Protein AF-A0A9E4C6Y8-F1 (afdb_monomer)

Solvent-accessible surface area (backbone atoms only — not comparable to full-atom values): 9177 Å² total; per-residue (Å²): 131,73,47,70,85,48,33,24,89,93,42,77,95,34,75,28,73,88,60,54,74,42,44,81,43,34,64,66,58,54,48,48,60,53,53,73,36,44,63,89,95,43,54,78,78,39,36,55,75,62,48,56,52,48,61,48,55,59,54,43,73,79,22,69,72,27,62,71,38,99,69,51,26,30,80,41,70,33,60,72,56,54,51,51,40,37,42,76,67,78,42,70,95,66,70,49,49,75,41,51,58,69,44,79,49,76,47,23,70,38,14,83,90,58,42,72,72,56,53,53,48,52,62,65,40,39,70,49,30,76,40,76,50,78,49,71,40,77,88,19,31,83,57,28,84,66,28,73,53,22,62,66,57,62,73,75,107

pLDDT: mean 92.92, std 6.23, range [51.78, 98.38]

Structure (mmCIF, N/CA/C/O backbone):
data_AF-A0A9E4C6Y8-F1
#
_entry.id   AF-A0A9E4C6Y8-F1
#
loop_
_atom_site.group_PDB
_atom_site.id
_atom_site.type_symbol
_atom_site.label_atom_id
_atom_site.label_alt_id
_atom_site.label_comp_id
_atom_site.label_asym_id
_atom_site.label_entity_id
_atom_site.label_seq_id
_atom_site.pdbx_PDB_ins_code
_atom_site.Cartn_x
_atom_site.Cartn_y
_atom_site.Cartn_z
_atom_site.occupancy
_atom_site.B_iso_or_equiv
_atom_site.auth_seq_id
_atom_site.auth_comp_id
_atom_site.auth_asym_id
_atom_site.auth_atom_id
_atom_site.pdbx_PDB_model_num
ATOM 1 N N . GLN A 1 1 ? -14.431 -0.553 -11.934 1.00 51.78 1 GLN A N 1
ATOM 2 C CA . GLN A 1 1 ? -13.407 -0.080 -12.894 1.00 51.78 1 GLN A CA 1
ATOM 3 C C . GLN A 1 1 ? -11.939 -0.360 -12.506 1.00 51.78 1 GLN A C 1
ATOM 5 O O . GLN A 1 1 ? -11.095 -0.182 -13.362 1.00 51.78 1 GLN A O 1
ATOM 10 N N . ALA A 1 2 ? -11.599 -0.931 -11.336 1.00 59.84 2 ALA A N 1
ATOM 11 C CA . ALA A 1 2 ? -10.282 -1.581 -11.123 1.00 59.84 2 ALA A CA 1
ATOM 12 C C . ALA A 1 2 ? -10.343 -3.118 -11.257 1.00 59.84 2 ALA A C 1
ATOM 14 O O . ALA A 1 2 ? -9.397 -3.748 -11.714 1.00 59.84 2 ALA A O 1
ATOM 15 N N . ALA A 1 3 ? -11.491 -3.710 -10.907 1.00 64.62 3 ALA A N 1
ATOM 16 C CA . ALA A 1 3 ? -11.717 -5.152 -10.921 1.00 64.62 3 ALA A CA 1
ATOM 17 C C . ALA A 1 3 ? -11.630 -5.783 -12.324 1.00 64.62 3 ALA A C 1
ATOM 19 O O . ALA A 1 3 ? -11.001 -6.820 -12.471 1.00 64.62 3 ALA A O 1
ATOM 20 N N . ALA A 1 4 ? -12.173 -5.114 -13.350 1.00 71.81 4 ALA A N 1
ATOM 21 C CA . ALA A 1 4 ? -12.227 -5.608 -14.732 1.00 71.81 4 ALA A CA 1
ATOM 22 C C . ALA A 1 4 ? -10.847 -5.951 -15.332 1.00 71.81 4 ALA A C 1
ATOM 24 O O . ALA A 1 4 ? -10.732 -6.871 -16.131 1.00 71.81 4 ALA A O 1
ATOM 25 N N . LEU A 1 5 ? -9.777 -5.261 -14.909 1.00 80.25 5 LEU A N 1
ATOM 26 C CA . LEU A 1 5 ? -8.401 -5.535 -15.361 1.00 80.25 5 LEU A CA 1
ATOM 27 C C . LEU A 1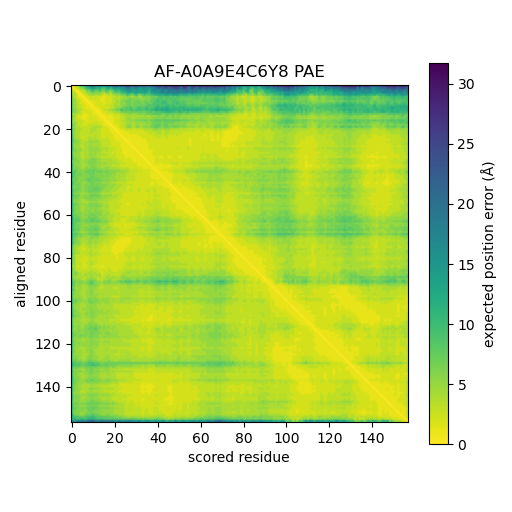 5 ? -7.855 -6.887 -14.869 1.00 80.25 5 LEU A C 1
ATOM 29 O O . LEU A 1 5 ? -6.828 -7.367 -15.366 1.00 80.25 5 LEU A O 1
ATOM 33 N N . TRP A 1 6 ? -8.516 -7.477 -13.875 1.00 86.81 6 TRP A N 1
ATOM 34 C CA . TRP A 1 6 ? -8.149 -8.733 -13.229 1.00 86.81 6 TRP A CA 1
ATOM 35 C C . TRP A 1 6 ? -9.105 -9.877 -13.569 1.00 86.81 6 TRP A C 1
ATOM 37 O O . TRP A 1 6 ? -8.958 -10.966 -13.017 1.00 86.81 6 TRP A O 1
ATOM 47 N N . GLU A 1 7 ? -10.060 -9.645 -14.471 1.00 91.25 7 GLU A N 1
ATOM 48 C CA . GLU A 1 7 ? -11.047 -10.647 -14.866 1.00 91.25 7 GLU A CA 1
ATOM 49 C C . GLU A 1 7 ? -10.587 -11.498 -16.038 1.00 91.25 7 GLU A C 1
ATOM 51 O O . GLU A 1 7 ? -9.837 -11.040 -16.903 1.00 91.25 7 GLU A O 1
ATOM 56 N N . ASP A 1 8 ? -11.058 -12.744 -16.064 1.00 89.56 8 ASP A N 1
ATOM 57 C CA . ASP A 1 8 ? -10.935 -13.611 -17.228 1.00 89.56 8 ASP A CA 1
ATOM 58 C C . ASP A 1 8 ? -11.771 -12.995 -18.372 1.00 89.56 8 ASP A C 1
ATOM 60 O O . ASP A 1 8 ? -12.995 -12.919 -18.253 1.00 89.56 8 ASP A O 1
ATOM 64 N N . PRO A 1 9 ? -11.163 -12.569 -19.495 1.00 88.44 9 PRO A N 1
ATOM 65 C CA . PRO A 1 9 ? -11.879 -12.016 -20.642 1.00 88.44 9 PRO A CA 1
ATOM 66 C C . PRO A 1 9 ? -12.899 -12.992 -21.232 1.00 88.44 9 PRO A C 1
ATOM 68 O O . PRO A 1 9 ? -13.878 -12.556 -21.827 1.00 88.44 9 PRO A O 1
ATOM 71 N N . ALA A 1 10 ? -12.685 -14.303 -21.068 1.00 91.75 10 ALA A N 1
ATOM 72 C CA . ALA A 1 10 ? -13.638 -15.325 -21.491 1.00 91.75 10 ALA A CA 1
ATOM 73 C C . ALA A 1 10 ? -14.741 -15.573 -20.447 1.00 91.75 10 ALA A C 1
ATOM 75 O O . ALA A 1 10 ? -15.762 -16.180 -20.766 1.00 91.75 10 ALA A O 1
ATOM 76 N N . ARG A 1 11 ? -14.545 -15.139 -19.193 1.00 88.56 11 ARG A N 1
ATOM 77 C CA . ARG A 1 11 ? -15.479 -15.329 -18.071 1.00 88.56 11 ARG A CA 1
ATOM 78 C C . ARG A 1 11 ? -15.546 -14.066 -17.192 1.00 88.56 11 ARG A C 1
ATOM 80 O O . ARG A 1 11 ? -15.006 -14.077 -16.081 1.00 88.56 11 ARG A O 1
ATOM 87 N N . PRO A 1 12 ? -16.223 -12.994 -17.650 1.00 86.62 12 PRO A N 1
ATOM 88 C CA . PRO A 1 12 ? -16.404 -11.775 -16.863 1.00 86.62 12 PRO A CA 1
ATOM 89 C C . PRO A 1 12 ? -16.964 -12.065 -15.462 1.00 86.62 12 PRO A C 1
ATOM 91 O O . PRO A 1 12 ? -17.770 -12.979 -15.272 1.00 86.62 12 PRO A O 1
ATOM 94 N N . GLY A 1 13 ? -16.517 -11.315 -14.456 1.00 86.69 13 GLY A N 1
ATOM 95 C CA . GLY A 1 13 ? -16.866 -11.556 -13.049 1.00 86.69 13 GLY A CA 1
ATOM 96 C C . GLY A 1 13 ? -16.107 -12.707 -12.367 1.00 86.69 13 GLY A C 1
ATOM 97 O O . GLY A 1 13 ? -16.393 -13.022 -11.204 1.00 86.69 13 GLY A O 1
ATOM 98 N N . ARG A 1 14 ? -15.139 -13.340 -13.045 1.00 89.56 14 ARG A N 1
ATOM 99 C CA . ARG A 1 14 ? -14.204 -14.314 -12.454 1.00 89.56 14 ARG A CA 1
ATOM 100 C C . ARG A 1 14 ? -12.775 -13.791 -12.516 1.00 89.56 14 ARG A C 1
ATOM 102 O O . ARG A 1 14 ? -12.367 -13.240 -13.530 1.00 89.56 14 ARG A O 1
ATOM 109 N N . TRP A 1 15 ? -12.006 -14.022 -11.449 1.00 90.50 15 TRP A N 1
ATOM 110 C CA . TRP A 1 15 ? -10.571 -13.728 -11.428 1.00 90.50 15 TRP A CA 1
ATOM 111 C C . TRP A 1 15 ? -9.864 -14.503 -12.540 1.00 90.50 15 TRP A C 1
ATOM 113 O O . TRP A 1 15 ? -10.099 -15.703 -12.694 1.00 90.50 15 TRP A O 1
ATOM 123 N N . ASP A 1 16 ? -8.990 -13.832 -13.285 1.00 93.12 16 ASP A N 1
ATOM 124 C CA . ASP A 1 16 ? -8.214 -14.454 -14.351 1.00 93.12 16 ASP A CA 1
ATOM 125 C C . ASP A 1 16 ? -7.116 -15.363 -13.768 1.00 93.12 16 ASP A C 1
ATOM 127 O O . ASP A 1 16 ? -6.123 -14.860 -13.224 1.00 93.12 16 ASP A O 1
ATOM 131 N N . PRO A 1 17 ? -7.216 -16.701 -13.911 1.00 90.06 17 PRO A N 1
ATOM 132 C CA . PRO A 1 17 ? -6.210 -17.614 -13.374 1.00 90.06 17 PRO A CA 1
ATOM 133 C C . PRO A 1 17 ? -4.828 -17.404 -14.010 1.00 90.06 17 PRO A C 1
ATOM 135 O O . PRO A 1 17 ? -3.812 -17.709 -13.384 1.00 90.06 17 PRO A O 1
ATOM 138 N N . ARG A 1 18 ? -4.756 -16.819 -15.214 1.00 92.19 18 ARG A N 1
ATOM 139 C CA . ARG A 1 18 ? -3.493 -16.536 -15.916 1.00 92.19 18 ARG A CA 1
ATOM 140 C C . ARG A 1 18 ? -2.692 -15.415 -15.255 1.00 92.19 18 ARG A C 1
ATOM 142 O O . ARG A 1 18 ? -1.506 -15.279 -15.540 1.00 92.19 18 ARG A O 1
ATOM 149 N N . LYS A 1 19 ? -3.294 -14.635 -14.346 1.00 90.81 19 LYS A N 1
ATOM 150 C CA . LYS A 1 19 ? -2.560 -13.655 -13.526 1.00 90.81 19 LYS A CA 1
ATOM 151 C C . LYS A 1 19 ? -1.567 -14.336 -12.586 1.00 90.81 19 LYS A C 1
ATOM 153 O O . LYS A 1 19 ? -0.585 -13.704 -12.210 1.00 90.81 19 LYS A O 1
ATOM 158 N N . GLY A 1 20 ? -1.803 -15.603 -12.236 1.00 92.88 20 GLY A N 1
ATOM 159 C CA . GLY A 1 20 ? -0.920 -16.399 -11.388 1.00 92.88 20 GLY A CA 1
ATOM 160 C C . GLY A 1 20 ? -0.781 -15.867 -9.957 1.00 92.88 20 GLY A C 1
ATOM 161 O O . GLY A 1 20 ? -1.399 -14.875 -9.560 1.00 92.88 20 GLY A O 1
ATOM 162 N N . ALA A 1 21 ? 0.064 -16.537 -9.170 1.00 94.69 21 ALA A N 1
ATOM 163 C CA . ALA A 1 21 ? 0.294 -16.208 -7.760 1.00 94.69 21 ALA A CA 1
ATOM 164 C C . ALA A 1 21 ? 1.080 -14.898 -7.552 1.00 94.69 21 ALA A C 1
ATOM 166 O O . ALA A 1 21 ? 1.012 -14.288 -6.484 1.00 94.69 21 ALA A O 1
ATOM 167 N N . TRP A 1 22 ? 1.820 -14.448 -8.565 1.00 95.56 22 TRP A N 1
ATOM 168 C CA . TRP A 1 22 ? 2.696 -13.282 -8.503 1.00 95.56 22 TRP A CA 1
ATOM 169 C C . TRP A 1 22 ? 2.820 -12.614 -9.877 1.00 95.56 22 TRP A C 1
ATOM 171 O O . TRP A 1 22 ? 2.485 -13.203 -10.903 1.00 95.56 22 TRP A O 1
ATOM 181 N N . ARG A 1 23 ? 3.315 -11.375 -9.898 1.00 94.69 23 ARG A N 1
ATOM 182 C CA . ARG A 1 23 ? 3.639 -10.615 -11.115 1.00 94.69 23 ARG A CA 1
ATOM 183 C C . ARG A 1 23 ? 5.040 -10.020 -11.029 1.00 94.69 23 ARG A C 1
ATOM 185 O O . ARG A 1 23 ? 5.544 -9.778 -9.935 1.00 94.69 23 ARG A O 1
ATOM 192 N N . TRP A 1 24 ? 5.645 -9.750 -12.179 1.00 95.56 24 TRP A N 1
ATOM 193 C CA . TRP A 1 24 ? 6.890 -8.988 -12.247 1.00 95.56 24 TRP A CA 1
ATOM 194 C C . TRP A 1 24 ? 6.614 -7.498 -12.039 1.00 95.56 24 TRP A C 1
ATOM 196 O O . TRP A 1 24 ? 5.757 -6.930 -12.716 1.00 95.56 24 TRP A O 1
ATOM 206 N N . VAL A 1 25 ? 7.359 -6.867 -11.137 1.00 95.56 25 VAL A N 1
ATOM 207 C CA . VAL A 1 25 ? 7.331 -5.420 -10.894 1.00 95.56 25 VAL A CA 1
ATOM 208 C C . VAL A 1 25 ? 8.721 -4.847 -11.128 1.00 95.56 25 VAL A C 1
ATOM 210 O O . VAL A 1 25 ? 9.689 -5.306 -10.532 1.00 95.56 25 VAL A O 1
ATOM 213 N N . THR A 1 26 ? 8.822 -3.862 -12.015 1.00 96.00 26 THR A N 1
ATOM 214 C CA . THR A 1 26 ? 10.074 -3.158 -12.322 1.00 96.00 26 THR A CA 1
ATOM 215 C C . THR A 1 26 ? 10.252 -1.940 -11.418 1.00 96.00 26 THR A C 1
ATOM 217 O O . THR A 1 26 ? 9.283 -1.441 -10.840 1.00 96.00 26 THR A O 1
ATOM 220 N N . GLU A 1 27 ? 11.472 -1.398 -11.355 1.00 94.69 27 GLU A N 1
ATOM 221 C CA . GLU A 1 27 ? 11.722 -0.117 -10.679 1.00 94.69 27 GLU A CA 1
ATOM 222 C C . GLU A 1 27 ? 10.836 0.997 -11.249 1.00 94.69 27 GLU A C 1
ATOM 224 O O . GLU A 1 27 ? 10.247 1.767 -10.496 1.00 94.69 27 GLU A O 1
ATOM 229 N N . ALA A 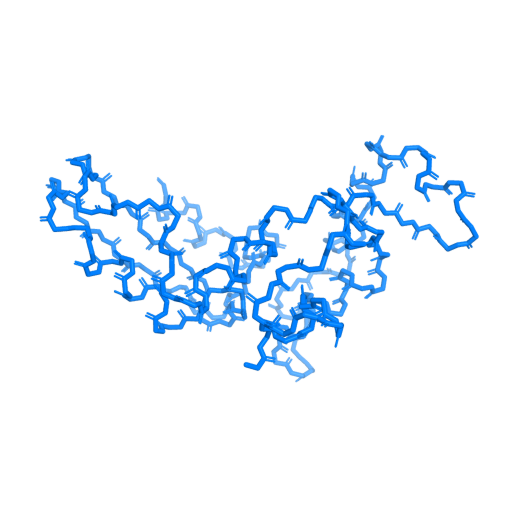1 28 ? 10.698 1.055 -12.579 1.00 95.19 28 ALA A N 1
ATOM 230 C CA . ALA A 1 28 ? 9.881 2.058 -13.256 1.00 95.19 28 ALA A CA 1
ATOM 231 C C . ALA A 1 28 ? 8.409 1.988 -12.818 1.00 95.19 28 ALA A C 1
ATOM 233 O O . ALA A 1 28 ? 7.832 3.014 -12.473 1.00 95.19 28 ALA A O 1
ATOM 234 N N . TYR A 1 29 ? 7.833 0.782 -12.744 1.00 94.38 29 TYR A N 1
ATOM 235 C CA . TYR A 1 29 ? 6.469 0.593 -12.243 1.00 94.38 29 TYR A CA 1
ATOM 236 C C . TYR A 1 29 ? 6.342 1.032 -10.779 1.00 94.38 29 TYR A C 1
ATOM 238 O O . TYR A 1 29 ? 5.376 1.689 -10.393 1.00 94.38 29 TYR A O 1
ATOM 246 N N . GLN A 1 30 ? 7.316 0.673 -9.941 1.00 93.38 30 GLN A N 1
ATOM 247 C CA . GLN A 1 30 ? 7.303 1.038 -8.527 1.00 93.38 30 GLN A CA 1
ATOM 248 C C . GLN A 1 30 ? 7.408 2.557 -8.330 1.00 93.38 30 GLN A C 1
ATOM 250 O O . GLN A 1 30 ? 6.704 3.121 -7.491 1.00 93.38 30 GLN A O 1
ATOM 255 N N . ARG A 1 31 ? 8.253 3.214 -9.129 1.00 94.31 31 ARG A N 1
ATOM 256 C CA . ARG A 1 31 ? 8.395 4.670 -9.173 1.00 94.31 31 ARG A CA 1
ATOM 257 C C . ARG A 1 31 ? 7.108 5.343 -9.591 1.00 94.31 31 ARG A C 1
ATOM 259 O O . ARG A 1 31 ? 6.650 6.229 -8.885 1.00 94.31 31 ARG A O 1
ATOM 266 N N . GLU A 1 32 ? 6.503 4.885 -10.679 1.00 94.19 32 GLU A N 1
ATOM 267 C CA . GLU A 1 32 ? 5.226 5.406 -11.160 1.00 94.19 32 GLU A CA 1
ATOM 268 C C . GLU A 1 32 ? 4.123 5.249 -10.108 1.00 94.19 32 GLU A C 1
ATOM 270 O O . GLU A 1 32 ? 3.351 6.178 -9.880 1.00 94.19 32 GLU A O 1
ATOM 275 N N . ARG A 1 33 ? 4.069 4.109 -9.408 1.00 92.69 33 ARG A N 1
ATOM 276 C CA . ARG A 1 33 ? 3.097 3.887 -8.329 1.00 92.69 33 ARG A CA 1
ATOM 277 C C . ARG A 1 33 ? 3.259 4.894 -7.186 1.00 92.69 33 ARG A C 1
ATOM 279 O O . ARG A 1 33 ? 2.254 5.371 -6.657 1.00 92.69 33 ARG A O 1
ATOM 286 N N . TRP A 1 34 ? 4.495 5.177 -6.782 1.00 95.25 34 TRP A N 1
ATOM 287 C CA . TRP A 1 34 ? 4.778 6.135 -5.714 1.00 95.25 34 TRP A CA 1
ATOM 288 C C . TRP A 1 34 ? 4.502 7.567 -6.178 1.00 95.25 34 TRP A C 1
ATOM 290 O O . TRP A 1 34 ? 3.686 8.259 -5.575 1.00 95.25 34 TRP A O 1
ATOM 300 N N . ASP A 1 35 ? 5.085 7.971 -7.305 1.00 94.69 35 ASP A N 1
ATOM 301 C CA . ASP A 1 35 ? 4.941 9.313 -7.879 1.00 94.69 35 ASP A CA 1
ATOM 302 C C . ASP A 1 35 ? 3.493 9.633 -8.233 1.00 94.69 35 ASP A C 1
ATOM 304 O O . ASP A 1 35 ? 3.024 10.739 -7.998 1.00 94.69 35 ASP A O 1
ATOM 308 N N . GLY A 1 36 ? 2.741 8.646 -8.716 1.00 94.88 36 GLY A N 1
ATOM 309 C CA . GLY A 1 36 ? 1.327 8.798 -9.031 1.00 94.88 36 GLY A CA 1
ATOM 310 C C . GLY A 1 36 ? 0.440 9.078 -7.817 1.00 94.88 36 GLY A C 1
ATOM 311 O O . GLY A 1 36 ? -0.738 9.374 -8.015 1.00 94.88 36 GLY A O 1
ATOM 312 N N . SER A 1 37 ? 0.956 8.956 -6.593 1.00 94.62 37 SER A N 1
ATOM 313 C CA . SER A 1 37 ? 0.258 9.345 -5.362 1.00 94.62 37 SER A CA 1
ATOM 314 C C . SER A 1 37 ? 0.684 10.729 -4.859 1.00 94.62 37 SER A C 1
ATOM 316 O O . SER A 1 37 ? 0.051 11.253 -3.957 1.00 94.62 37 SER A O 1
ATOM 318 N N . ILE A 1 38 ? 1.715 11.349 -5.438 1.00 96.31 38 ILE A N 1
ATOM 319 C CA . ILE A 1 38 ? 2.221 12.658 -5.011 1.00 96.31 38 ILE A CA 1
ATOM 320 C C . ILE A 1 38 ? 1.719 13.739 -5.985 1.00 96.31 38 ILE A C 1
ATOM 322 O O . ILE A 1 38 ? 1.717 13.516 -7.199 1.00 96.31 38 ILE A O 1
ATOM 326 N N . PRO A 1 39 ? 1.325 14.939 -5.514 1.00 96.12 39 PRO A N 1
ATOM 327 C CA . PRO A 1 39 ? 0.990 16.041 -6.408 1.00 96.12 39 PRO A CA 1
ATOM 328 C C . PRO A 1 39 ? 2.116 16.359 -7.406 1.00 96.12 39 PRO A C 1
ATOM 330 O O . PRO A 1 39 ? 3.300 16.428 -7.052 1.00 96.12 39 PRO A O 1
ATOM 333 N N . LYS A 1 40 ? 1.742 16.595 -8.671 1.00 95.19 40 LYS A N 1
ATOM 334 C CA . LYS A 1 40 ? 2.693 16.858 -9.761 1.00 95.19 40 LYS A CA 1
ATOM 335 C C . LYS A 1 40 ? 3.628 18.015 -9.399 1.00 95.19 40 LYS A C 1
ATOM 337 O O . LYS A 1 40 ? 3.184 19.077 -8.974 1.00 95.19 40 LYS A O 1
ATOM 342 N N . GLY A 1 41 ? 4.930 17.807 -9.592 1.00 94.94 41 GLY A N 1
ATOM 343 C CA . GLY A 1 41 ? 5.959 18.805 -9.280 1.00 94.94 41 GLY A CA 1
ATOM 344 C C . GLY A 1 41 ? 6.331 18.897 -7.797 1.00 94.94 41 GLY A C 1
ATOM 345 O O . GLY A 1 41 ? 7.188 19.702 -7.449 1.00 94.94 41 GLY A O 1
ATOM 346 N N . GLN A 1 42 ? 5.743 18.069 -6.924 1.00 96.00 42 GLN A N 1
ATOM 347 C CA . GLN A 1 42 ? 6.016 18.097 -5.482 1.00 96.00 42 GLN A CA 1
ATOM 348 C C . GLN A 1 42 ? 6.818 16.895 -4.969 1.00 96.00 42 GLN A C 1
ATOM 350 O O . GLN A 1 42 ? 7.099 16.843 -3.779 1.00 96.00 42 GLN A O 1
ATOM 355 N N . HIS A 1 43 ? 7.259 15.966 -5.827 1.00 94.69 43 HIS A N 1
ATOM 356 C CA . HIS A 1 43 ? 7.898 14.703 -5.405 1.00 94.69 43 HIS A CA 1
ATOM 357 C C . HIS A 1 43 ? 9.047 14.903 -4.397 1.00 94.69 43 HIS A C 1
ATOM 359 O O . HIS A 1 43 ? 9.136 14.183 -3.404 1.00 94.69 43 HIS A O 1
ATOM 365 N N . ALA A 1 44 ? 9.885 15.926 -4.604 1.00 94.69 44 ALA A N 1
ATOM 366 C CA . ALA A 1 44 ? 11.027 16.232 -3.737 1.00 94.69 44 ALA A CA 1
ATOM 367 C C . ALA A 1 44 ? 10.643 16.724 -2.324 1.00 94.69 44 ALA A C 1
ATOM 369 O O . ALA A 1 44 ? 11.467 16.657 -1.413 1.00 94.69 44 ALA A O 1
ATOM 370 N N . LYS A 1 45 ? 9.405 17.198 -2.124 1.00 94.75 45 LYS A N 1
ATOM 371 C CA . LYS A 1 45 ? 8.877 17.566 -0.800 1.00 94.75 45 LYS A CA 1
ATOM 372 C C . LYS A 1 45 ? 8.387 16.360 0.005 1.00 94.75 45 LYS A C 1
ATOM 374 O O . LYS A 1 45 ? 8.112 16.511 1.185 1.00 94.75 45 LYS A O 1
ATOM 379 N N . TRP A 1 46 ? 8.262 15.192 -0.622 1.00 96.44 46 TRP A N 1
ATOM 380 C CA . TRP A 1 46 ? 7.671 13.998 -0.011 1.00 96.44 46 TRP A CA 1
ATOM 381 C C . TRP A 1 46 ? 8.712 12.908 0.216 1.00 96.44 46 TRP A C 1
ATOM 383 O O . TRP A 1 46 ? 8.694 12.229 1.238 1.00 96.44 46 TRP A O 1
ATOM 393 N N . ARG A 1 47 ? 9.652 12.749 -0.720 1.00 95.12 47 ARG A N 1
ATOM 394 C CA . ARG A 1 47 ? 10.698 11.723 -0.663 1.00 95.12 47 ARG A CA 1
ATOM 395 C C . ARG A 1 47 ? 11.990 12.199 -1.317 1.00 95.12 47 ARG A C 1
ATOM 397 O O . ARG A 1 47 ? 11.986 13.057 -2.197 1.00 95.12 47 ARG A O 1
ATOM 404 N N . THR A 1 48 ? 13.102 11.555 -0.968 1.00 94.56 48 THR A N 1
ATOM 405 C CA . THR A 1 48 ? 14.352 11.697 -1.732 1.00 94.56 48 THR A CA 1
ATOM 406 C C . THR A 1 48 ? 14.409 10.729 -2.899 1.00 94.56 48 THR A C 1
ATOM 408 O O . THR A 1 48 ? 13.768 9.675 -2.918 1.00 94.56 48 THR A O 1
ATOM 411 N N . GLU A 1 49 ? 15.277 11.048 -3.852 1.00 92.56 49 GLU A N 1
ATOM 412 C CA . GLU A 1 49 ? 15.700 10.089 -4.865 1.00 92.56 49 GLU A CA 1
ATOM 413 C C . GLU A 1 49 ? 16.478 8.905 -4.255 1.00 92.56 49 GLU A C 1
ATOM 415 O O . GLU A 1 49 ? 16.426 7.785 -4.758 1.00 92.56 49 GLU A O 1
ATOM 420 N N . THR A 1 50 ? 17.156 9.111 -3.124 1.00 94.12 50 THR A N 1
ATOM 421 C CA . THR A 1 50 ? 17.824 8.029 -2.387 1.00 94.12 50 THR A CA 1
ATOM 422 C C . THR A 1 50 ? 16.821 7.039 -1.796 1.00 94.12 50 THR A C 1
ATOM 424 O O . THR A 1 50 ? 17.059 5.836 -1.873 1.00 94.12 50 THR A O 1
ATOM 427 N N . ALA A 1 51 ? 15.695 7.509 -1.249 1.00 93.19 51 ALA A N 1
ATOM 428 C CA . ALA A 1 51 ? 14.673 6.654 -0.642 1.00 93.19 51 ALA A CA 1
ATOM 429 C C . ALA A 1 51 ? 14.114 5.645 -1.652 1.00 93.19 51 ALA A C 1
ATOM 431 O O . ALA A 1 51 ? 14.095 4.447 -1.378 1.00 93.19 51 ALA A O 1
ATOM 432 N N . ILE A 1 52 ? 13.752 6.104 -2.853 1.00 91.94 52 ILE A N 1
ATOM 433 C CA . ILE A 1 52 ? 13.236 5.219 -3.903 1.00 91.94 52 ILE A CA 1
ATOM 434 C C . ILE A 1 52 ? 14.292 4.223 -4.403 1.00 91.94 52 ILE A C 1
ATOM 436 O O . ILE A 1 52 ? 13.996 3.035 -4.535 1.00 91.94 52 ILE A O 1
ATOM 440 N N . LYS A 1 53 ? 15.541 4.668 -4.599 1.00 92.56 53 LYS A N 1
ATOM 441 C CA . LYS A 1 53 ? 16.650 3.787 -5.000 1.00 92.56 53 LYS A CA 1
ATOM 442 C C . LYS A 1 53 ? 16.922 2.710 -3.955 1.00 92.56 53 LYS A C 1
ATOM 444 O O . LYS A 1 53 ? 17.094 1.549 -4.314 1.00 92.56 53 LYS A O 1
ATOM 449 N N . ARG A 1 54 ? 16.934 3.076 -2.668 1.00 94.62 54 ARG A N 1
ATOM 450 C CA . ARG A 1 54 ? 17.125 2.132 -1.558 1.00 94.62 54 ARG A CA 1
ATOM 451 C C . ARG A 1 54 ? 15.966 1.151 -1.469 1.00 94.62 54 ARG A C 1
ATOM 453 O O . ARG A 1 54 ? 16.210 -0.051 -1.462 1.00 94.62 54 ARG A O 1
ATOM 460 N N . PHE A 1 55 ? 14.729 1.648 -1.496 1.00 93.19 55 PHE A N 1
ATOM 461 C CA . PHE A 1 55 ? 13.524 0.819 -1.500 1.00 93.19 55 PHE A CA 1
ATOM 462 C C . PHE A 1 55 ? 13.556 -0.229 -2.622 1.00 93.19 55 PHE A C 1
ATOM 464 O O . PHE A 1 55 ? 13.243 -1.398 -2.400 1.00 93.19 55 PHE A O 1
ATOM 471 N N . TRP A 1 56 ? 13.988 0.161 -3.823 1.00 94.00 56 TRP A N 1
ATOM 472 C CA . TRP A 1 56 ? 14.183 -0.766 -4.933 1.00 94.00 56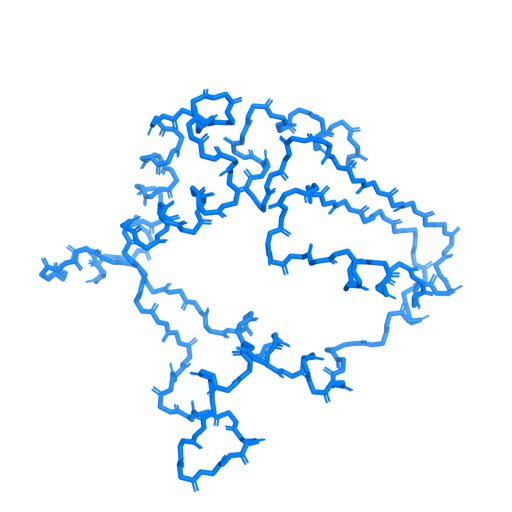 TRP A CA 1
ATOM 473 C C . TRP A 1 56 ? 15.341 -1.748 -4.701 1.00 94.00 56 TRP A C 1
ATOM 475 O O . TRP A 1 56 ? 15.164 -2.960 -4.840 1.00 94.00 56 TRP A O 1
ATOM 485 N N . SER A 1 57 ? 16.521 -1.249 -4.321 1.00 92.88 57 SER A N 1
ATOM 486 C CA . SER A 1 57 ? 17.712 -2.086 -4.147 1.00 92.88 57 SER A CA 1
ATOM 487 C C . SER A 1 57 ? 17.542 -3.143 -3.060 1.00 92.88 57 SER A C 1
ATOM 489 O O . SER A 1 57 ? 18.051 -4.248 -3.215 1.00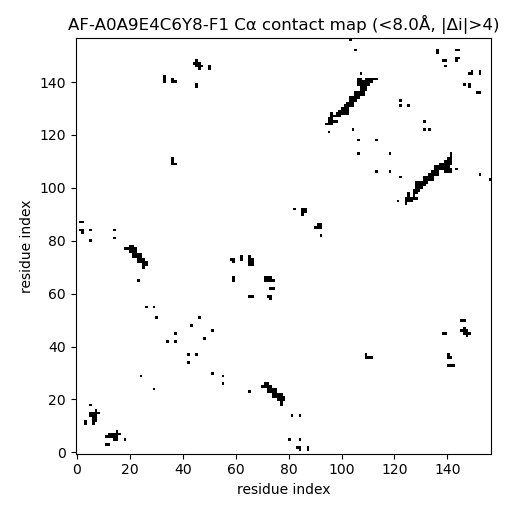 92.88 57 SER A O 1
ATOM 491 N N . GLU A 1 58 ? 16.811 -2.831 -1.985 1.00 94.56 58 GLU A N 1
ATOM 492 C CA . GLU A 1 58 ? 16.542 -3.794 -0.916 1.00 94.56 58 GLU A CA 1
ATOM 493 C C . GLU A 1 58 ? 15.651 -4.939 -1.405 1.00 94.56 58 GLU A C 1
ATOM 495 O O . GLU A 1 58 ? 15.946 -6.094 -1.122 1.00 94.56 58 GLU A O 1
ATOM 500 N N . GLN A 1 59 ? 14.622 -4.659 -2.210 1.00 93.31 59 GLN A N 1
ATOM 501 C CA . GLN A 1 59 ? 13.751 -5.708 -2.754 1.00 93.31 59 GLN A CA 1
ATOM 502 C C . GLN A 1 59 ? 14.498 -6.660 -3.694 1.00 93.31 59 GLN A C 1
ATOM 504 O O . GLN A 1 59 ? 14.296 -7.871 -3.626 1.00 93.31 59 GLN A O 1
ATOM 509 N N . GLN A 1 60 ? 15.392 -6.139 -4.542 1.00 92.88 60 GLN A N 1
ATOM 510 C CA . GLN A 1 60 ? 16.145 -6.978 -5.481 1.00 92.88 60 GLN A CA 1
ATOM 511 C C . GLN A 1 60 ? 17.050 -8.007 -4.792 1.00 92.88 60 GLN A C 1
ATOM 513 O O . GLN A 1 60 ? 17.271 -9.080 -5.350 1.00 92.88 60 GLN A O 1
ATOM 518 N N . LYS A 1 61 ? 17.533 -7.737 -3.570 1.00 94.06 61 LYS A N 1
ATOM 519 C CA . LYS A 1 61 ? 18.343 -8.704 -2.803 1.00 94.06 61 LYS A CA 1
ATOM 520 C C . LYS A 1 61 ? 17.595 -10.010 -2.531 1.00 94.06 61 LYS A C 1
ATOM 522 O O . LYS A 1 61 ? 18.224 -11.056 -2.411 1.00 94.06 61 LYS A O 1
ATOM 527 N N . PHE A 1 62 ? 16.268 -9.949 -2.456 1.00 93.00 62 PHE A N 1
ATOM 528 C CA . PHE A 1 62 ? 15.412 -11.101 -2.187 1.00 93.00 62 PHE A CA 1
ATOM 529 C C . PHE A 1 62 ? 14.895 -11.780 -3.462 1.00 93.00 62 PHE A C 1
ATOM 531 O O . PHE A 1 62 ? 14.205 -12.793 -3.368 1.00 93.00 62 PHE A O 1
ATOM 538 N N . ASP A 1 63 ? 15.239 -11.274 -4.654 1.00 94.31 63 ASP A N 1
ATOM 539 C CA . ASP A 1 63 ? 14.856 -11.898 -5.921 1.00 94.31 63 ASP A CA 1
ATOM 540 C C . ASP A 1 63 ? 16.009 -11.957 -6.947 1.00 94.31 63 ASP A C 1
ATOM 542 O O . ASP A 1 63 ? 16.013 -11.220 -7.941 1.00 94.31 63 ASP A O 1
ATOM 546 N N . PRO A 1 64 ? 16.978 -12.876 -6.758 1.00 93.62 64 PRO A N 1
ATOM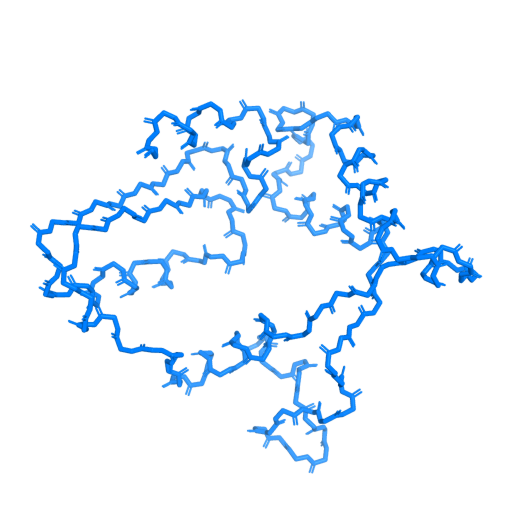 547 C CA . PRO A 1 64 ? 18.107 -13.041 -7.677 1.00 93.62 64 PRO A CA 1
ATOM 548 C C . PRO A 1 64 ? 17.695 -13.391 -9.113 1.00 93.62 64 PRO A C 1
ATOM 550 O O . PRO A 1 64 ? 18.391 -13.040 -10.062 1.00 93.62 64 PRO A O 1
ATOM 553 N N . GLU A 1 65 ? 16.566 -14.080 -9.292 1.00 94.94 65 GL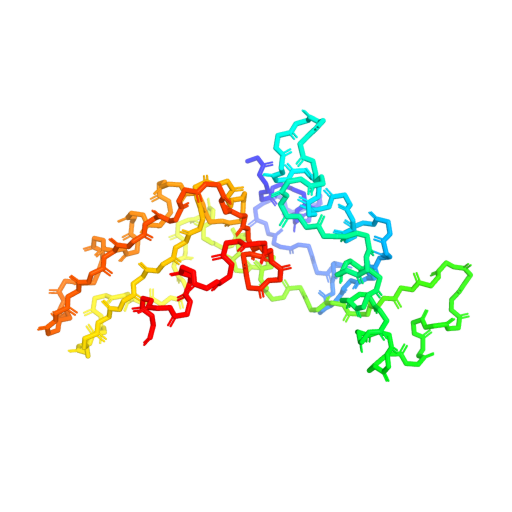U A N 1
ATOM 554 C CA . GLU A 1 65 ? 16.043 -14.429 -10.618 1.00 94.94 65 GLU A CA 1
ATOM 555 C C . GLU A 1 65 ? 15.501 -13.198 -11.342 1.00 94.94 65 GLU A C 1
ATOM 557 O O . GLU A 1 65 ? 15.717 -13.013 -12.541 1.00 94.94 65 GLU A O 1
ATOM 562 N N . GLY A 1 66 ? 14.846 -12.314 -10.595 1.00 94.19 66 GLY A N 1
ATOM 563 C CA . GLY A 1 66 ? 14.386 -11.027 -11.083 1.00 94.19 66 GLY A CA 1
ATOM 564 C C . GLY A 1 66 ? 15.507 -10.121 -11.601 1.00 94.19 66 GLY A C 1
ATOM 565 O O . GLY A 1 66 ? 15.347 -9.480 -12.646 1.00 94.19 66 GLY A O 1
ATOM 566 N N . ALA A 1 67 ? 16.665 -10.137 -10.935 1.00 92.75 67 ALA A N 1
ATOM 567 C CA . ALA A 1 67 ? 17.846 -9.365 -11.325 1.00 92.75 67 ALA A CA 1
ATOM 568 C C . ALA A 1 67 ? 18.476 -9.828 -12.656 1.00 92.75 67 ALA A C 1
ATOM 570 O O . ALA A 1 67 ? 19.082 -9.024 -13.360 1.00 92.75 67 ALA A O 1
ATOM 571 N N . LYS A 1 68 ? 18.306 -11.103 -13.036 1.00 94.44 68 LYS A N 1
ATOM 572 C CA . LYS A 1 68 ? 18.848 -11.684 -14.285 1.00 94.44 68 LYS A CA 1
ATOM 573 C C . LYS A 1 68 ? 18.002 -11.378 -15.527 1.00 94.44 68 LYS A C 1
ATOM 575 O O . LYS A 1 68 ? 18.365 -11.752 -16.641 1.00 94.44 68 LYS A O 1
ATOM 580 N N . ARG A 1 69 ? 16.836 -10.751 -15.362 1.00 95.25 69 ARG A N 1
ATOM 581 C CA . ARG A 1 69 ? 15.919 -10.452 -16.469 1.00 95.25 69 ARG A CA 1
ATOM 582 C C . ARG A 1 69 ? 16.482 -9.348 -17.364 1.00 95.25 69 ARG A C 1
ATOM 584 O O . ARG A 1 69 ? 17.112 -8.416 -16.880 1.00 95.25 69 ARG A O 1
ATOM 591 N N . ARG A 1 70 ? 16.119 -9.371 -18.657 1.00 95.62 70 ARG A N 1
ATOM 592 C CA . ARG A 1 70 ? 16.430 -8.283 -19.614 1.00 95.62 70 ARG A CA 1
ATOM 593 C C . ARG A 1 70 ? 16.025 -6.903 -19.085 1.00 95.62 70 ARG A C 1
ATOM 595 O O . ARG A 1 70 ? 16.735 -5.928 -19.287 1.00 95.62 70 ARG A O 1
ATOM 602 N N . THR A 1 71 ? 14.875 -6.837 -18.418 1.00 95.19 71 THR A N 1
ATOM 603 C CA . THR A 1 71 ? 14.474 -5.689 -17.603 1.00 95.19 71 THR A CA 1
ATOM 604 C C . THR A 1 71 ? 14.394 -6.168 -16.156 1.00 95.19 71 THR A C 1
ATOM 606 O O . THR A 1 71 ? 13.492 -6.970 -15.868 1.00 95.19 71 THR A O 1
ATOM 609 N N . PRO A 1 72 ? 15.307 -5.718 -15.273 1.00 95.31 72 PRO A N 1
ATOM 610 C CA . PRO A 1 72 ? 15.302 -6.105 -13.869 1.00 95.31 72 PRO A CA 1
ATOM 611 C C . PRO A 1 72 ? 13.936 -5.866 -13.223 1.00 95.31 72 PRO A C 1
ATOM 613 O O . PRO A 1 72 ? 13.297 -4.827 -13.426 1.00 95.31 72 PRO A O 1
ATOM 616 N N . ALA A 1 73 ? 13.461 -6.863 -12.485 1.00 96.88 73 ALA A N 1
ATOM 617 C CA . ALA A 1 73 ? 12.155 -6.856 -11.840 1.00 96.88 73 ALA A CA 1
ATOM 618 C C . ALA A 1 73 ? 12.211 -7.656 -10.532 1.00 96.88 73 ALA A C 1
ATOM 620 O O . ALA A 1 73 ? 13.136 -8.430 -10.335 1.00 96.88 73 ALA A O 1
ATOM 621 N N . VAL A 1 74 ? 11.196 -7.539 -9.682 1.00 97.12 74 VAL A N 1
ATOM 622 C CA . VAL A 1 74 ? 10.976 -8.434 -8.536 1.00 97.12 74 VAL A CA 1
ATOM 623 C C . VAL A 1 74 ? 9.619 -9.120 -8.653 1.00 97.12 74 VAL A C 1
ATOM 625 O O . VAL A 1 74 ? 8.673 -8.560 -9.220 1.00 97.12 74 VAL A O 1
ATOM 628 N N . ARG A 1 75 ? 9.508 -10.343 -8.140 1.00 96.56 75 ARG A N 1
ATOM 629 C CA . ARG A 1 75 ? 8.244 -11.070 -8.004 1.00 96.56 75 ARG A CA 1
ATOM 630 C C . ARG A 1 75 ? 7.457 -10.476 -6.848 1.00 96.56 75 ARG A C 1
ATOM 632 O O . ARG A 1 75 ? 7.866 -10.553 -5.695 1.00 96.56 75 ARG A O 1
ATOM 639 N N . VAL A 1 76 ? 6.295 -9.918 -7.164 1.00 95.31 76 VAL A N 1
ATOM 640 C CA . VAL A 1 76 ? 5.358 -9.380 -6.176 1.00 95.31 76 VAL A CA 1
ATOM 641 C C . VAL A 1 76 ? 4.110 -10.257 -6.151 1.00 95.31 76 VAL A C 1
ATOM 643 O O . VAL A 1 76 ? 3.491 -10.441 -7.204 1.00 95.31 76 VAL A O 1
ATOM 646 N N . PRO A 1 77 ? 3.703 -10.785 -4.983 1.00 95.44 77 PRO A N 1
ATOM 647 C CA . PRO A 1 77 ? 2.482 -11.568 -4.861 1.00 95.44 77 PRO A CA 1
ATOM 648 C C . PRO A 1 77 ? 1.242 -10.813 -5.356 1.00 95.44 77 PRO A C 1
ATOM 650 O O . PRO A 1 77 ? 1.108 -9.593 -5.200 1.00 95.44 77 PRO A O 1
ATOM 653 N N . ASN A 1 78 ? 0.300 -11.552 -5.937 1.00 95.31 78 ASN A N 1
ATOM 654 C CA . ASN A 1 78 ? -0.974 -11.005 -6.405 1.00 95.31 78 ASN A CA 1
ATOM 655 C C . ASN A 1 78 ? -2.084 -11.045 -5.343 1.00 95.31 78 ASN A C 1
ATOM 657 O O . ASN A 1 78 ? -3.185 -10.595 -5.641 1.00 95.31 78 ASN A O 1
ATOM 661 N N . GLY A 1 79 ? -1.802 -11.499 -4.114 1.00 93.19 79 GLY A N 1
ATOM 662 C CA . GLY A 1 79 ? -2.785 -11.579 -3.020 1.00 93.19 79 GLY A CA 1
ATOM 663 C C . GLY A 1 79 ? -3.555 -10.272 -2.808 1.00 93.19 79 GLY A C 1
ATOM 664 O O . GLY A 1 79 ? -4.763 -10.244 -2.987 1.00 93.19 79 GLY A O 1
ATOM 665 N N . ALA A 1 80 ? -2.857 -9.148 -2.615 1.00 91.00 80 ALA A N 1
ATOM 666 C CA . ALA A 1 80 ? -3.507 -7.841 -2.445 1.00 91.00 80 ALA A CA 1
ATOM 667 C C . ALA A 1 80 ? -4.383 -7.407 -3.646 1.00 91.00 80 ALA A C 1
ATOM 669 O O . ALA A 1 80 ? -5.337 -6.638 -3.490 1.00 91.00 80 ALA A O 1
ATOM 670 N N . MET A 1 81 ? -4.069 -7.887 -4.856 1.00 91.50 81 MET A N 1
ATOM 671 C CA . MET A 1 81 ? -4.877 -7.623 -6.050 1.00 91.50 81 MET A CA 1
ATOM 672 C C . MET A 1 81 ? -6.123 -8.509 -6.081 1.00 91.50 81 MET A C 1
ATOM 674 O O . MET A 1 81 ? -7.197 -8.005 -6.403 1.00 91.50 81 MET A O 1
ATOM 678 N N . ALA A 1 82 ? -5.999 -9.785 -5.705 1.00 91.44 82 ALA A N 1
ATOM 679 C CA . ALA A 1 82 ? -7.131 -10.695 -5.529 1.00 91.44 82 ALA A CA 1
ATOM 680 C C . ALA A 1 82 ? -8.082 -10.181 -4.438 1.00 91.44 82 ALA A C 1
ATOM 682 O O . ALA A 1 82 ? -9.286 -10.074 -4.660 1.00 91.44 82 ALA A O 1
ATOM 683 N N . ASP A 1 83 ? -7.527 -9.713 -3.325 1.00 90.56 83 ASP A N 1
ATOM 684 C CA . ASP A 1 83 ? -8.279 -9.126 -2.223 1.00 90.56 83 ASP A CA 1
ATOM 685 C C . ASP A 1 83 ? -9.034 -7.863 -2.644 1.00 90.56 83 ASP A C 1
ATOM 687 O O . ASP A 1 83 ? -10.216 -7.676 -2.347 1.00 90.56 83 ASP A O 1
ATOM 691 N N . SER A 1 84 ? -8.362 -6.980 -3.387 1.00 88.19 84 SER A N 1
ATOM 692 C CA . SER A 1 84 ? -8.989 -5.780 -3.944 1.00 88.19 84 SER A CA 1
ATOM 693 C C . SER A 1 84 ? -10.073 -6.127 -4.966 1.00 88.19 84 SER A C 1
ATOM 695 O O . SER A 1 84 ? -11.099 -5.446 -5.021 1.00 88.19 84 SER A O 1
ATOM 697 N N . TYR A 1 85 ? -9.870 -7.190 -5.750 1.00 90.50 85 TYR A N 1
ATOM 698 C CA . TYR A 1 85 ? -10.849 -7.713 -6.697 1.00 90.50 85 TYR A CA 1
ATOM 699 C C . TYR A 1 85 ? -12.103 -8.228 -5.971 1.00 90.50 85 TYR A C 1
ATOM 701 O O . TYR A 1 85 ? -13.214 -7.883 -6.376 1.00 90.50 85 TYR A O 1
ATOM 709 N N . ASP A 1 86 ? -11.951 -8.995 -4.887 1.00 90.19 86 ASP A N 1
ATOM 710 C CA . ASP A 1 86 ? -13.064 -9.499 -4.067 1.00 90.19 86 ASP A CA 1
ATOM 711 C C . ASP A 1 86 ? -13.814 -8.395 -3.335 1.00 90.19 86 ASP A C 1
ATOM 713 O O . ASP A 1 86 ? -15.044 -8.299 -3.432 1.00 90.19 86 ASP A O 1
ATOM 717 N N . ARG A 1 87 ? -13.078 -7.490 -2.698 1.00 86.75 87 ARG A N 1
ATOM 718 C CA . ARG A 1 87 ? -13.650 -6.348 -1.988 1.00 86.75 87 ARG A CA 1
ATOM 719 C C . ARG A 1 87 ? -14.456 -5.433 -2.906 1.00 86.75 87 ARG A C 1
ATOM 721 O O . ARG A 1 87 ? -15.537 -4.997 -2.523 1.00 86.75 87 ARG A O 1
ATOM 728 N N . ALA A 1 88 ? -13.987 -5.187 -4.132 1.00 85.06 88 ALA A N 1
ATOM 729 C CA . ALA A 1 88 ? -14.724 -4.403 -5.131 1.00 85.06 88 ALA A CA 1
ATOM 730 C C . ALA A 1 88 ? -16.066 -5.039 -5.545 1.00 85.06 88 ALA A C 1
ATOM 732 O O . ALA A 1 88 ? -16.890 -4.377 -6.172 1.00 85.06 88 ALA A O 1
ATOM 733 N N . ARG A 1 89 ? -16.289 -6.309 -5.194 1.00 87.12 89 ARG A N 1
ATOM 734 C CA . ARG A 1 89 ? -17.521 -7.071 -5.430 1.00 87.12 89 ARG A CA 1
ATOM 735 C C . ARG A 1 89 ? -18.267 -7.379 -4.128 1.00 87.12 89 ARG A C 1
ATOM 737 O O . ARG A 1 89 ? -18.988 -8.371 -4.065 1.00 87.12 89 ARG A O 1
ATOM 744 N N . ASN A 1 90 ? -18.080 -6.556 -3.095 1.00 85.50 90 ASN A N 1
ATOM 745 C CA . ASN A 1 90 ? -18.719 -6.698 -1.783 1.00 85.50 90 ASN A CA 1
ATOM 746 C C . ASN A 1 90 ? -18.462 -8.055 -1.107 1.00 85.50 90 ASN A C 1
ATOM 748 O O . ASN A 1 90 ? -19.288 -8.526 -0.328 1.00 85.50 90 ASN A O 1
ATOM 752 N N . LYS A 1 91 ? -17.316 -8.687 -1.388 1.00 88.31 91 LYS A N 1
ATOM 753 C CA . LYS A 1 91 ? -16.849 -9.869 -0.659 1.00 88.31 91 LYS A CA 1
ATOM 754 C C . LYS A 1 91 ? -15.776 -9.428 0.337 1.00 88.31 91 LYS A C 1
ATOM 756 O O . LYS A 1 91 ? -14.634 -9.216 -0.074 1.00 88.31 91 LYS A O 1
ATOM 761 N N . PRO A 1 92 ?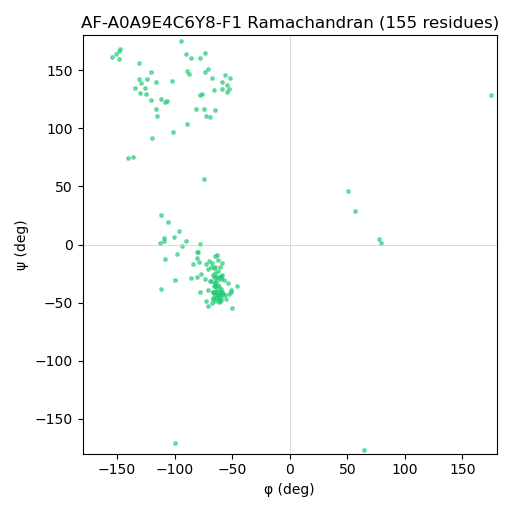 -16.128 -9.192 1.614 1.00 84.31 92 PRO A N 1
ATOM 762 C CA . PRO A 1 92 ? -15.147 -8.800 2.613 1.00 84.31 92 PRO A CA 1
ATOM 763 C C . PRO A 1 92 ? -14.188 -9.963 2.897 1.00 84.31 92 PRO A C 1
ATOM 765 O O . PRO A 1 92 ? -14.600 -11.119 2.932 1.00 84.31 92 PRO A O 1
ATOM 768 N N . LEU A 1 93 ? -12.912 -9.646 3.123 1.00 88.44 93 LEU A N 1
ATOM 769 C CA . LEU A 1 93 ? -11.878 -10.637 3.459 1.00 88.44 93 LEU A CA 1
ATOM 770 C C . LEU A 1 93 ? -12.087 -11.242 4.851 1.00 88.44 93 LEU A C 1
ATOM 772 O O . LEU A 1 93 ? -11.726 -12.384 5.111 1.00 88.44 93 LEU A O 1
ATOM 776 N N . TYR A 1 94 ? -12.647 -10.442 5.753 1.00 92.94 94 TYR A N 1
ATOM 777 C CA . TYR A 1 94 ? -12.948 -10.800 7.127 1.00 92.94 94 TYR A CA 1
ATOM 778 C C . TYR A 1 94 ? -14.107 -9.938 7.635 1.00 92.94 94 TYR A C 1
ATOM 780 O O . TYR A 1 94 ? -14.403 -8.876 7.083 1.00 92.94 94 TYR A O 1
ATOM 788 N N . ASP A 1 95 ? -14.745 -10.385 8.712 1.00 94.50 95 ASP A N 1
ATOM 789 C CA . ASP A 1 95 ? -15.756 -9.610 9.424 1.00 94.50 95 ASP A CA 1
ATOM 790 C C . ASP A 1 95 ? -15.088 -8.753 10.509 1.00 94.50 95 ASP A C 1
ATOM 792 O O . ASP A 1 95 ? -14.680 -9.255 11.559 1.00 94.50 95 ASP A O 1
ATOM 796 N N . ALA A 1 96 ? -14.962 -7.451 10.247 1.00 95.62 96 ALA A N 1
ATOM 797 C CA . ALA A 1 96 ? -14.343 -6.507 11.174 1.00 95.62 96 ALA A CA 1
ATOM 798 C C . ALA A 1 96 ? -15.125 -6.346 12.489 1.00 95.62 96 ALA A C 1
ATOM 800 O O . ALA A 1 96 ? -14.530 -5.948 13.492 1.00 95.62 96 ALA A O 1
ATOM 801 N N . SER A 1 97 ? -16.412 -6.716 12.534 1.00 97.19 97 SER A N 1
ATOM 802 C CA . SER A 1 97 ? -17.186 -6.693 13.779 1.00 97.19 97 SER A CA 1
ATOM 803 C C . SER A 1 97 ? -16.663 -7.702 14.800 1.00 97.19 97 SER A C 1
ATOM 805 O O . SER A 1 97 ? -16.887 -7.541 15.995 1.00 97.19 97 SER A O 1
ATOM 807 N N . ARG A 1 98 ? -15.914 -8.720 14.367 1.00 98.12 98 ARG A N 1
ATOM 808 C CA . ARG A 1 98 ? -15.334 -9.738 15.254 1.00 98.12 98 ARG A CA 1
ATOM 809 C C . ARG A 1 98 ? -14.066 -9.274 15.971 1.00 98.12 98 ARG A C 1
ATOM 811 O O . ARG A 1 98 ? -13.558 -10.002 16.820 1.00 98.12 98 ARG A O 1
ATOM 818 N N . ILE A 1 99 ? -13.540 -8.095 15.642 1.00 98.06 99 ILE A N 1
ATOM 819 C CA . ILE A 1 99 ? -12.348 -7.544 16.289 1.00 98.06 99 ILE A CA 1
ATOM 820 C C . ILE A 1 99 ? -12.756 -6.880 17.607 1.00 98.06 99 ILE A C 1
ATOM 822 O O . ILE A 1 99 ? -13.482 -5.888 17.609 1.00 98.06 99 ILE A O 1
ATOM 826 N N . THR A 1 100 ? -12.263 -7.417 18.726 1.00 98.38 100 THR A N 1
ATOM 827 C CA . THR A 1 100 ? -12.606 -6.942 20.079 1.00 98.38 100 THR A CA 1
ATOM 828 C C . THR A 1 100 ? -11.474 -6.201 20.790 1.00 98.38 100 THR A C 1
ATOM 830 O O . THR A 1 100 ? -11.705 -5.579 21.825 1.00 98.38 100 THR A O 1
ATOM 833 N N . CYS A 1 101 ? -10.240 -6.249 20.286 1.00 98.12 101 CYS A N 1
ATOM 834 C CA . CYS A 1 101 ? -9.131 -5.473 20.846 1.00 98.12 101 CYS A CA 1
ATOM 835 C C . CYS A 1 101 ? -9.260 -3.976 20.502 1.00 98.12 101 CYS A C 1
ATOM 837 O O . CYS A 1 101 ? -10.050 -3.616 19.621 1.00 98.12 101 CYS A O 1
ATOM 839 N N . PRO A 1 102 ? -8.518 -3.087 21.188 1.00 98.19 102 PRO A N 1
ATOM 840 C CA . PRO A 1 102 ? -8.350 -1.715 20.731 1.00 98.19 102 PRO A CA 1
ATOM 841 C C . PRO A 1 102 ? -7.728 -1.668 19.330 1.00 98.19 102 PRO A C 1
ATOM 843 O O . PRO A 1 102 ? -6.823 -2.448 19.033 1.00 98.19 102 PRO A O 1
ATOM 846 N N . VAL A 1 103 ? -8.213 -0.768 18.473 1.00 98.12 103 VAL A N 1
ATOM 847 C CA . VAL A 1 103 ? -7.757 -0.642 17.082 1.00 98.12 103 VAL A CA 1
ATOM 848 C C . VAL A 1 103 ? -7.404 0.800 16.746 1.00 98.12 103 VAL A C 1
ATOM 850 O O . VAL A 1 103 ? -8.206 1.717 16.919 1.00 98.12 103 VAL A O 1
ATOM 853 N N . LEU A 1 104 ? -6.221 0.979 16.172 1.00 97.25 104 LEU A N 1
ATOM 854 C CA . LEU A 1 104 ? -5.812 2.206 15.513 1.00 97.25 104 LEU A CA 1
ATOM 855 C C . LEU A 1 104 ? -5.770 1.972 14.002 1.00 97.25 104 LEU A C 1
ATOM 857 O O . LEU A 1 104 ? -5.059 1.091 13.524 1.00 97.25 104 LEU A O 1
ATOM 861 N N . THR A 1 105 ? -6.529 2.763 13.249 1.00 96.44 105 THR A N 1
ATOM 862 C CA . THR A 1 105 ? -6.432 2.810 11.787 1.00 96.44 105 THR A CA 1
ATOM 863 C C . THR A 1 105 ? -5.743 4.104 11.373 1.00 96.44 105 THR A C 1
ATOM 865 O O . THR A 1 105 ? -6.225 5.184 11.711 1.00 96.44 105 THR A O 1
ATOM 868 N N . ILE A 1 106 ? -4.647 4.012 10.619 1.00 96.75 106 ILE A N 1
ATOM 869 C CA . ILE A 1 106 ? -3.917 5.168 10.074 1.00 96.75 106 ILE A CA 1
ATOM 870 C C . ILE A 1 106 ? -3.818 5.020 8.556 1.00 96.75 106 ILE A C 1
ATOM 872 O O . ILE A 1 106 ? -3.638 3.912 8.048 1.00 96.75 106 ILE A O 1
ATOM 876 N N . ARG A 1 107 ? -3.924 6.132 7.830 1.00 96.00 107 ARG A N 1
ATOM 877 C CA . ARG A 1 107 ? -3.592 6.223 6.402 1.00 96.00 107 ARG A CA 1
ATOM 878 C C . ARG A 1 107 ? -3.043 7.600 6.049 1.00 96.00 107 ARG A C 1
ATOM 880 O O . ARG A 1 107 ? -3.207 8.536 6.825 1.00 96.00 107 ARG A O 1
ATOM 887 N N . GLY A 1 108 ? -2.491 7.731 4.849 1.00 96.75 108 GLY A N 1
ATOM 888 C CA . GLY A 1 108 ? -2.246 9.028 4.226 1.00 96.75 108 GLY A CA 1
ATOM 889 C C . GLY A 1 108 ? -3.452 9.537 3.432 1.00 96.75 108 GLY A C 1
ATOM 890 O O . GLY A 1 108 ? -4.207 8.745 2.852 1.00 96.75 108 GLY A O 1
ATOM 891 N N . ASP A 1 109 ? -3.649 10.850 3.402 1.00 96.44 109 ASP A N 1
ATOM 892 C CA . ASP A 1 109 ? -4.692 11.518 2.614 1.00 96.44 109 ASP A CA 1
ATOM 893 C C . ASP A 1 109 ? -4.515 11.316 1.098 1.00 96.44 109 ASP A C 1
ATOM 895 O O . ASP A 1 109 ? -5.501 11.173 0.376 1.00 96.44 109 ASP A O 1
ATOM 899 N N . HIS A 1 110 ? -3.277 11.164 0.629 1.00 96.69 110 HIS A N 1
ATOM 900 C CA . HIS A 1 110 ? -2.935 10.904 -0.770 1.00 96.69 110 HIS A CA 1
ATOM 901 C C . HIS A 1 110 ? -2.713 9.408 -1.081 1.00 96.69 110 HIS A C 1
ATOM 903 O O . HIS A 1 110 ? -2.230 9.041 -2.157 1.00 96.69 110 HIS A O 1
ATOM 909 N N . ASP A 1 111 ? -3.074 8.500 -0.168 1.00 95.19 111 ASP A N 1
ATOM 910 C CA . ASP A 1 111 ? -3.012 7.057 -0.419 1.00 95.19 111 ASP A CA 1
ATOM 911 C C . ASP A 1 111 ? -4.070 6.608 -1.449 1.00 95.19 111 ASP A C 1
ATOM 913 O O . ASP A 1 111 ? -5.268 6.534 -1.177 1.00 95.19 111 ASP A O 1
ATOM 917 N N . ARG A 1 112 ? -3.613 6.227 -2.647 1.00 92.12 112 ARG A N 1
ATOM 918 C CA . ARG A 1 112 ? -4.473 5.702 -3.724 1.00 92.12 112 ARG A CA 1
ATOM 919 C C . ARG A 1 112 ? -4.873 4.231 -3.556 1.00 92.12 112 ARG A C 1
ATOM 921 O O . ARG A 1 112 ? -5.768 3.762 -4.259 1.00 92.12 112 ARG A O 1
ATOM 928 N N . SER A 1 113 ? -4.206 3.489 -2.675 1.00 88.94 113 SER A N 1
ATOM 929 C CA . SER A 1 113 ? -4.496 2.079 -2.373 1.00 88.94 113 SER A CA 1
ATOM 930 C C . SER A 1 113 ? -5.584 1.943 -1.298 1.00 88.94 113 SER A C 1
ATOM 932 O O . SER A 1 113 ? -6.342 0.969 -1.309 1.00 88.94 113 SER A O 1
ATOM 934 N N . SER A 1 114 ? -5.692 2.928 -0.404 1.00 90.19 114 SER A N 1
ATOM 935 C CA . SER A 1 114 ? -6.689 3.001 0.668 1.00 90.19 114 SER A CA 1
ATOM 936 C C . SER A 1 114 ? -7.548 4.251 0.492 1.00 90.19 114 SER A C 1
ATOM 938 O O . SER A 1 114 ? -7.178 5.314 0.955 1.00 90.19 114 SER A O 1
ATOM 940 N N . THR A 1 115 ? -8.683 4.154 -0.207 1.00 89.38 115 THR A N 1
ATOM 941 C CA . THR A 1 115 ? -9.551 5.322 -0.456 1.00 89.38 115 THR A CA 1
ATOM 942 C C . THR A 1 115 ? -10.404 5.692 0.760 1.00 89.38 115 THR A C 1
ATOM 944 O O . THR A 1 115 ? -10.660 4.856 1.629 1.00 89.38 115 THR A O 1
ATOM 947 N N . ASP A 1 116 ? -10.919 6.927 0.799 1.00 91.94 116 ASP A N 1
ATOM 948 C CA . ASP A 1 116 ? -11.692 7.466 1.939 1.00 91.94 116 ASP A CA 1
ATOM 949 C C . ASP A 1 116 ? -12.886 6.589 2.288 1.00 91.94 116 ASP A C 1
ATOM 951 O O . ASP A 1 116 ? -13.074 6.200 3.441 1.00 91.94 116 ASP A O 1
ATOM 955 N N . ALA A 1 117 ? -13.646 6.197 1.266 1.00 90.50 117 ALA A N 1
ATOM 956 C CA . ALA A 1 117 ? -14.808 5.336 1.427 1.00 90.50 117 ALA A CA 1
ATOM 957 C C . ALA A 1 117 ? -14.444 3.984 2.060 1.00 90.50 117 ALA A C 1
ATOM 959 O O . ALA A 1 117 ? -15.169 3.485 2.920 1.00 90.50 117 ALA A O 1
ATOM 960 N N . VAL A 1 118 ? -13.317 3.404 1.648 1.00 88.94 118 VAL A N 1
ATOM 961 C CA . VAL A 1 118 ? -12.855 2.083 2.091 1.00 88.94 118 VAL A CA 1
ATOM 962 C C . VAL A 1 118 ? -12.356 2.150 3.522 1.00 88.94 118 VAL A C 1
ATOM 964 O O . VAL A 1 118 ? -12.762 1.344 4.357 1.00 88.94 118 VAL A O 1
ATOM 967 N N . PHE A 1 119 ? -11.506 3.129 3.808 1.00 93.44 119 PHE A N 1
ATOM 968 C CA . PHE A 1 119 ? -10.939 3.336 5.128 1.00 93.44 119 PHE A CA 1
ATOM 969 C C . PHE A 1 119 ? -12.033 3.618 6.166 1.00 93.44 119 PHE A C 1
ATOM 971 O O . PHE A 1 119 ? -12.106 2.954 7.202 1.00 93.44 119 PHE A O 1
ATOM 978 N N . ALA A 1 120 ? -12.970 4.514 5.840 1.00 94.19 120 ALA A N 1
ATOM 979 C CA . ALA A 1 120 ? -14.098 4.824 6.709 1.00 94.19 120 ALA A CA 1
ATOM 980 C C . ALA A 1 120 ? -15.047 3.625 6.895 1.00 94.19 120 ALA A C 1
ATOM 982 O O . ALA A 1 120 ? -15.624 3.460 7.970 1.00 94.19 120 ALA A O 1
ATOM 983 N N . ALA A 1 121 ? -15.214 2.770 5.878 1.00 92.75 121 ALA A N 1
ATOM 984 C CA . ALA A 1 121 ? -16.021 1.556 5.997 1.00 92.75 121 ALA A CA 1
ATOM 985 C C . ALA A 1 121 ? -15.419 0.556 6.992 1.00 92.75 121 ALA A C 1
ATOM 987 O O . ALA A 1 121 ? -16.158 0.031 7.825 1.00 92.75 121 ALA A O 1
ATOM 988 N N . VAL A 1 122 ? -14.098 0.343 6.960 1.00 93.19 122 VAL A N 1
ATOM 989 C CA . VAL A 1 122 ? -13.409 -0.510 7.944 1.00 93.19 122 VAL A CA 1
ATOM 990 C C . VAL A 1 122 ? -13.606 0.045 9.351 1.00 93.19 122 VAL A C 1
ATOM 992 O O . VAL A 1 122 ? -14.047 -0.687 10.233 1.00 93.19 122 VAL A O 1
ATOM 995 N N . TYR A 1 123 ? -13.373 1.345 9.553 1.00 96.38 123 TYR A N 1
ATOM 996 C CA . TYR A 1 123 ? -13.545 1.973 10.864 1.00 96.38 123 TYR A CA 1
ATOM 997 C C . TYR A 1 123 ? -14.971 1.824 11.420 1.00 96.38 123 TYR A C 1
ATOM 999 O O . TYR A 1 123 ? -15.153 1.494 12.594 1.00 96.38 123 TYR A O 1
ATOM 1007 N N . ARG A 1 124 ? -15.998 2.014 10.578 1.00 96.50 124 ARG A N 1
ATOM 1008 C CA . ARG A 1 124 ? -17.404 1.817 10.973 1.00 96.50 124 ARG A CA 1
ATOM 1009 C C . ARG A 1 124 ? -17.715 0.366 11.336 1.00 96.50 124 ARG A C 1
ATOM 1011 O O . ARG A 1 124 ? -18.489 0.139 12.259 1.00 96.50 124 ARG A O 1
ATOM 1018 N N . ALA A 1 125 ? -17.117 -0.597 10.639 1.00 96.31 125 ALA A N 1
ATOM 1019 C CA . ALA A 1 125 ? -17.370 -2.019 10.856 1.00 96.31 125 ALA A CA 1
ATOM 1020 C C . ALA A 1 125 ? -16.750 -2.569 12.158 1.00 96.31 125 ALA A C 1
ATOM 1022 O O . ALA A 1 125 ? -17.176 -3.617 12.638 1.00 96.31 125 ALA A O 1
ATOM 1023 N N . LEU A 1 126 ? -15.801 -1.856 12.776 1.00 97.38 126 LEU A N 1
ATOM 1024 C CA . LEU A 1 126 ? -15.190 -2.189 14.073 1.00 97.38 126 LEU A CA 1
ATOM 1025 C C . LEU A 1 126 ? -16.142 -1.904 15.256 1.00 97.38 126 LEU A C 1
ATOM 1027 O O . LEU A 1 126 ? -15.836 -1.107 16.149 1.00 97.38 126 LEU A O 1
ATOM 1031 N N . ILE A 1 127 ? -17.338 -2.493 15.254 1.00 98.06 127 ILE A N 1
ATOM 1032 C CA . ILE A 1 127 ? -18.394 -2.189 16.236 1.00 98.06 127 ILE A CA 1
ATOM 1033 C C . ILE A 1 127 ? -18.116 -2.763 17.631 1.00 98.06 127 ILE A C 1
ATOM 1035 O O . ILE A 1 127 ? -18.492 -2.132 18.611 1.00 98.06 127 ILE A O 1
ATOM 1039 N N . ASN A 1 128 ? -17.404 -3.892 17.731 1.00 98.31 128 ASN A N 1
ATOM 1040 C CA . ASN A 1 128 ? -17.119 -4.559 19.009 1.00 98.31 128 ASN A CA 1
ATOM 1041 C C . ASN A 1 128 ? -15.708 -4.276 19.553 1.00 98.31 128 ASN A C 1
ATOM 1043 O O . ASN A 1 128 ? -15.295 -4.878 20.546 1.00 98.31 128 ASN A O 1
ATOM 1047 N N . SER A 1 129 ? -14.953 -3.374 18.918 1.00 98.12 129 SER A N 1
ATOM 1048 C CA . SER A 1 129 ? -13.632 -2.981 19.407 1.00 98.12 129 SER A CA 1
ATOM 1049 C C . SER A 1 129 ? -13.756 -2.260 20.752 1.00 98.12 129 SER A C 1
ATOM 1051 O O . SER A 1 129 ? -14.555 -1.335 20.893 1.00 98.12 129 SER A O 1
ATOM 1053 N N . ARG A 1 130 ? -12.919 -2.639 21.729 1.00 96.56 130 ARG A N 1
ATOM 1054 C CA . ARG A 1 130 ? -12.847 -2.008 23.065 1.00 96.56 130 ARG A CA 1
ATOM 1055 C C . ARG A 1 130 ? -12.408 -0.537 23.052 1.00 96.56 130 ARG A C 1
ATOM 1057 O O . ARG A 1 130 ? -12.460 0.123 24.082 1.00 96.56 130 ARG A O 1
ATOM 1064 N N . GLY A 1 131 ? -11.969 -0.030 21.907 1.00 97.06 131 GLY A N 1
ATOM 1065 C CA . GLY A 1 131 ? -11.616 1.365 21.689 1.00 97.06 131 GLY A CA 1
ATOM 1066 C C . GLY A 1 131 ? -11.046 1.509 20.290 1.00 97.06 131 GLY A C 1
ATOM 1067 O O . GLY A 1 131 ? -10.153 0.755 19.917 1.00 97.06 131 GLY A O 1
ATOM 1068 N N . LYS A 1 132 ? -11.562 2.450 19.499 1.00 97.44 132 LYS A N 1
ATOM 1069 C CA . LYS A 1 132 ? -11.070 2.665 18.139 1.00 97.44 132 LYS A CA 1
ATOM 1070 C C . LYS A 1 132 ? -10.734 4.120 17.880 1.00 97.44 132 LYS A C 1
ATOM 1072 O O . LYS A 1 132 ? -11.479 5.010 18.284 1.00 97.44 132 LYS A O 1
ATOM 1077 N N . ARG A 1 133 ? -9.624 4.341 17.180 1.00 97.56 133 ARG A N 1
ATOM 1078 C CA . ARG A 1 133 ? -9.185 5.655 16.705 1.00 97.56 133 ARG A CA 1
ATOM 1079 C C . ARG A 1 133 ? -8.822 5.567 15.231 1.00 97.56 133 ARG A C 1
ATOM 1081 O O . ARG A 1 133 ? -8.268 4.566 14.782 1.00 97.56 133 ARG A O 1
ATOM 1088 N N . SER A 1 134 ? -9.149 6.621 14.495 1.00 96.88 134 SER A N 1
ATOM 1089 C CA . SER A 1 134 ? -8.845 6.747 13.077 1.00 96.88 134 SER A CA 1
ATOM 1090 C C . SER A 1 134 ? -8.063 8.028 12.829 1.00 96.88 134 SER A C 1
ATOM 1092 O O . SER A 1 134 ? -8.502 9.095 13.249 1.00 96.88 134 SER A O 1
ATOM 1094 N N . VAL A 1 135 ? -6.941 7.921 12.121 1.00 97.00 135 VAL A N 1
ATOM 1095 C CA . VAL A 1 135 ? -6.053 9.039 11.784 1.00 97.00 135 VAL A CA 1
ATOM 1096 C C . VAL A 1 135 ? -5.844 9.080 10.276 1.00 97.00 135 VAL A C 1
ATOM 1098 O O . VAL A 1 135 ? -5.609 8.053 9.638 1.00 97.00 135 VAL A O 1
ATOM 1101 N N . THR A 1 136 ? -5.931 10.278 9.707 1.00 97.12 136 THR A N 1
ATOM 1102 C CA . THR A 1 136 ? -5.495 10.549 8.334 1.00 97.12 136 THR A CA 1
ATOM 1103 C C . THR A 1 136 ? -4.347 11.540 8.407 1.00 97.12 136 THR A C 1
ATOM 1105 O O . THR A 1 136 ? -4.527 12.652 8.896 1.00 97.12 136 THR A O 1
ATOM 1108 N N . LEU A 1 137 ? -3.169 11.114 7.964 1.00 96.75 137 LEU A N 1
ATOM 1109 C CA . LEU A 1 137 ? -1.983 11.952 7.878 1.00 96.75 137 LEU A CA 1
ATOM 1110 C C . LEU A 1 137 ? -2.106 12.849 6.646 1.00 96.75 137 LEU A C 1
ATOM 1112 O O . LEU A 1 137 ? -2.381 12.352 5.553 1.00 96.75 137 LEU A O 1
ATOM 1116 N N . GLY A 1 138 ? -1.920 14.153 6.842 1.00 95.38 138 GLY A N 1
ATOM 1117 C CA . GLY A 1 138 ? -1.822 15.113 5.747 1.00 95.38 138 GLY A CA 1
ATOM 1118 C C . GLY A 1 138 ? -0.486 14.983 5.024 1.00 95.38 138 GLY A C 1
ATOM 1119 O O . GLY A 1 138 ? 0.521 14.639 5.648 1.00 95.38 138 GLY A O 1
ATOM 1120 N N . ASP A 1 139 ? -0.490 15.260 3.724 1.00 96.00 139 ASP A N 1
ATOM 1121 C CA . ASP A 1 139 ? 0.690 15.159 2.864 1.00 96.00 139 ASP A CA 1
ATOM 1122 C C . ASP A 1 139 ? 1.413 13.796 2.993 1.00 96.00 139 ASP A C 1
ATOM 1124 O O . ASP A 1 139 ? 2.639 13.715 3.133 1.00 96.00 139 ASP A O 1
ATOM 1128 N N . ALA A 1 140 ? 0.641 12.702 2.972 1.00 96.56 140 ALA A N 1
ATOM 1129 C CA . ALA A 1 140 ? 1.166 11.342 3.107 1.00 96.56 140 ALA A CA 1
ATOM 1130 C C . ALA A 1 140 ? 0.562 10.376 2.077 1.00 96.56 140 ALA A C 1
ATOM 1132 O O . ALA A 1 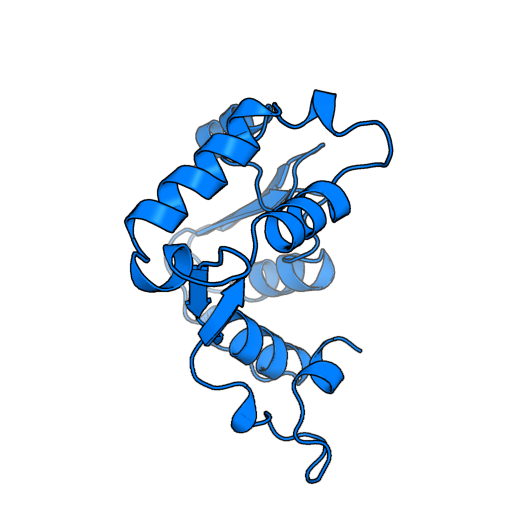140 ? -0.651 10.361 1.845 1.00 96.56 140 ALA A O 1
ATOM 1133 N N . THR A 1 141 ? 1.400 9.549 1.442 1.00 96.88 141 THR A N 1
ATOM 1134 C CA . THR A 1 141 ? 0.934 8.524 0.493 1.00 96.88 141 THR A CA 1
ATOM 1135 C C . THR A 1 141 ? 0.861 7.141 1.146 1.00 96.88 141 THR A C 1
ATOM 1137 O O . THR A 1 141 ? 1.062 6.970 2.347 1.00 96.88 141 THR A O 1
ATOM 1140 N N . HIS A 1 142 ? 0.626 6.104 0.336 1.00 95.88 142 HIS A N 1
ATOM 1141 C CA . HIS A 1 142 ? 0.773 4.705 0.751 1.00 95.88 142 HIS A CA 1
ATOM 1142 C C . HIS A 1 142 ? 2.191 4.343 1.237 1.00 95.88 142 HIS A C 1
ATOM 1144 O O . HIS A 1 142 ? 2.401 3.283 1.824 1.00 95.88 142 HIS A O 1
ATOM 1150 N N . PHE A 1 143 ? 3.176 5.185 0.925 1.00 95.81 143 PHE A N 1
ATOM 1151 C CA . PHE A 1 143 ? 4.584 4.985 1.240 1.00 95.81 143 PHE A CA 1
ATOM 1152 C C . PHE A 1 143 ? 5.061 5.889 2.382 1.00 95.81 143 PHE A C 1
ATOM 1154 O O . PHE A 1 143 ? 6.269 6.080 2.520 1.00 95.81 143 PHE A O 1
ATOM 1161 N N . ALA A 1 144 ? 4.144 6.428 3.195 1.00 95.81 144 ALA A N 1
ATOM 1162 C CA . ALA A 1 144 ? 4.422 7.366 4.285 1.00 95.81 144 ALA A CA 1
ATOM 1163 C C . ALA A 1 144 ? 5.605 6.952 5.180 1.00 95.81 144 ALA A C 1
ATOM 1165 O O . ALA A 1 144 ? 6.401 7.793 5.584 1.00 95.81 144 ALA A O 1
ATOM 1166 N N . GLN A 1 145 ? 5.791 5.651 5.425 1.00 94.69 145 GLN A N 1
ATOM 1167 C CA . GLN A 1 145 ? 6.904 5.102 6.209 1.00 94.69 145 GLN A CA 1
ATOM 1168 C C . GLN A 1 145 ? 8.302 5.394 5.629 1.00 94.69 145 GLN A C 1
ATOM 1170 O O . GLN A 1 145 ? 9.301 5.297 6.338 1.00 94.69 145 GLN A O 1
ATOM 1175 N N . TYR A 1 146 ? 8.388 5.743 4.347 1.00 95.62 146 TYR A N 1
ATOM 1176 C CA . TYR A 1 146 ? 9.624 6.105 3.649 1.00 95.62 146 TYR A CA 1
ATOM 1177 C C . TYR A 1 146 ? 9.661 7.585 3.233 1.00 95.62 146 TYR A C 1
ATOM 1179 O O . TYR A 1 146 ? 10.619 8.022 2.588 1.00 95.62 146 TYR A O 1
ATOM 1187 N N . GLU A 1 147 ? 8.619 8.345 3.562 1.00 96.19 147 GLU A N 1
ATOM 1188 C CA . GLU A 1 147 ? 8.465 9.756 3.219 1.00 96.19 147 GLU A CA 1
ATOM 1189 C C . GLU A 1 147 ? 8.958 10.662 4.356 1.00 96.19 147 GLU A C 1
ATOM 1191 O O . GLU A 1 147 ? 9.377 10.221 5.434 1.00 96.19 147 GLU A O 1
ATOM 1196 N N . TRP A 1 148 ? 8.954 11.968 4.113 1.00 95.75 148 TRP A N 1
ATOM 1197 C CA . TRP A 1 148 ? 9.308 12.977 5.115 1.00 95.75 148 TRP A CA 1
ATOM 1198 C C . TRP A 1 148 ? 8.330 13.035 6.285 1.00 95.75 148 TRP A C 1
ATOM 1200 O O . TRP A 1 148 ? 8.752 13.313 7.405 1.00 95.75 148 TRP A O 1
ATOM 1210 N N . CYS A 1 149 ? 7.069 12.673 6.059 1.00 94.44 149 CYS A N 1
ATOM 1211 C CA . CYS A 1 149 ? 6.039 12.588 7.090 1.00 94.44 149 CYS A CA 1
ATOM 1212 C C . CYS A 1 149 ? 6.121 11.321 7.964 1.00 94.44 149 CYS A C 1
ATOM 1214 O O . CYS A 1 149 ? 5.302 11.173 8.868 1.00 94.44 149 CYS A O 1
ATOM 1216 N N . ARG A 1 150 ? 7.094 10.416 7.755 1.00 95.25 150 ARG A N 1
ATOM 1217 C CA . ARG A 1 150 ? 7.177 9.129 8.479 1.00 95.25 150 ARG A CA 1
ATOM 1218 C C . ARG A 1 150 ? 7.146 9.261 10.005 1.00 95.25 150 ARG A C 1
ATOM 1220 O O . ARG A 1 150 ? 6.604 8.393 10.672 1.00 95.25 150 ARG A O 1
ATOM 1227 N N . GLU A 1 151 ? 7.695 10.340 10.565 1.00 96.12 151 GLU A N 1
ATOM 1228 C CA . GLU A 1 151 ? 7.687 10.546 12.019 1.00 96.12 151 GLU A CA 1
ATOM 1229 C C . GLU A 1 151 ? 6.255 10.738 12.535 1.00 96.12 151 GLU A C 1
ATOM 1231 O O . GLU A 1 151 ? 5.904 10.207 13.581 1.00 96.12 151 GLU A O 1
ATOM 1236 N N . ALA A 1 152 ? 5.387 11.403 11.763 1.00 94.88 152 ALA A N 1
ATOM 1237 C CA . ALA A 1 152 ? 3.970 11.519 12.098 1.00 94.88 152 ALA A CA 1
ATOM 1238 C C . ALA A 1 152 ? 3.264 10.153 12.081 1.00 94.88 152 ALA A C 1
ATOM 1240 O O . ALA A 1 152 ? 2.366 9.928 12.881 1.00 94.88 152 ALA A O 1
A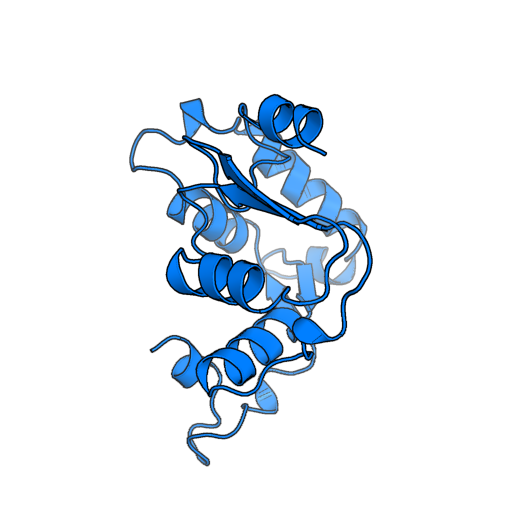TOM 1241 N N . LEU A 1 153 ? 3.686 9.218 11.221 1.00 95.25 153 LEU A N 1
ATOM 1242 C CA . LEU A 1 153 ? 3.182 7.842 11.254 1.00 95.25 153 LEU A CA 1
ATOM 1243 C C . LEU A 1 153 ? 3.618 7.111 12.533 1.00 95.25 153 LEU A C 1
ATOM 1245 O O . LEU A 1 153 ? 2.793 6.452 13.160 1.00 95.25 153 LEU A O 1
ATOM 1249 N N . PHE A 1 154 ? 4.893 7.221 12.916 1.00 94.44 154 PHE A N 1
ATOM 1250 C CA . PHE A 1 154 ? 5.446 6.497 14.066 1.00 94.44 154 PHE A CA 1
ATOM 1251 C C . PHE A 1 154 ? 5.064 7.091 15.425 1.00 94.44 154 PHE A C 1
ATOM 1253 O O . PHE A 1 154 ? 5.033 6.358 16.400 1.00 94.44 154 PHE A O 1
ATOM 1260 N N . ILE A 1 155 ? 4.754 8.387 15.507 1.00 95.69 155 ILE A N 1
ATOM 1261 C CA . ILE A 1 155 ? 4.239 9.007 16.740 1.00 95.69 155 ILE A CA 1
ATOM 1262 C C . ILE A 1 155 ? 2.832 8.498 17.074 1.00 95.69 155 ILE A C 1
ATOM 1264 O O . ILE A 1 155 ? 2.454 8.436 18.241 1.00 95.69 155 ILE A O 1
ATOM 1268 N N . GLU A 1 156 ? 2.042 8.159 16.056 1.00 91.50 156 GLU A N 1
ATOM 1269 C CA . GLU A 1 156 ? 0.659 7.734 16.252 1.00 91.50 156 GLU A CA 1
ATOM 1270 C C . GLU A 1 156 ? 0.527 6.264 16.671 1.00 91.50 156 GLU A C 1
ATOM 1272 O O . GLU A 1 156 ? -0.479 5.927 17.303 1.00 91.50 156 GLU A O 1
ATOM 1277 N N . GLY A 1 157 ? 1.489 5.413 16.285 1.00 74.88 157 GLY A N 1
ATOM 1278 C CA . GLY A 1 157 ? 1.481 3.955 16.478 1.00 74.88 157 GLY A CA 1
ATOM 1279 C C . GLY A 1 157 ? 2.228 3.492 17.718 1.00 74.88 157 GLY A C 1
ATOM 1280 O O . GLY A 1 157 ? 1.671 2.608 18.408 1.00 74.88 157 GLY A O 1
#

Sequence (157 aa):
QAAALWEDPARPGRWDPRKGAWRWVTEAYQRERWDGSIPKGQHAKWRTETAIKRFWSEQQKFDPEGAKRRTPAVRVPNGAMADSYDRARNKPLYDASRITCPVLTIRGDHDRSSTDAVFAAVYRALINSRGKRSVTLGDATHFAQYEWCREALFIEG

Foldseek 3Di:
DLLQVQDDPVDPPHGDCVCDFWDWAALVNVVCLVVVLAPPPCVVQWADPVLSVVVVVVQVVVPVVQCPDPGRTHIGGCVLVVQVNCVVVVNHPDQLCPAAEEDEAEFEPSEPSQDPVNSVVSQVRNPNYPHYDYYYDYNAYPVNCRIPNVVVVVVRD

Secondary structure (DSSP, 8-state):
--GGGGEETTEEEEE-GGG-SEEEEEHHHHHHHHHTTSPTT-GGGT--HHHHHHHHHHHHTT-HHHHTSSS-EEEEESHHHHHHHHHTTT--SS-GGG--S-EEEEEETT-SSS-HHHHHHHHHH-TT-SSEEEEEETT--TTGGGSTTHHHHHHH-

Mean predicted aligned error: 4.14 Å

Radius of gyration: 17.82 Å; Cα contacts (8 Å, |Δi|>4): 198; chains: 1; bounding box: 38×36×45 Å

Nearest PDB structures (foldseek):
  3dlt-assembly1_A  TM=9.070E-01  e=2.421E-01  Lacticaseibacillus rhamnosus HN001
  3ksr-assembly1_A-2  TM=7.430E-01  e=1.258E-01  Xanthomonas campestris pv. campestris str. ATCC 33913
  5egn-assembly3_C  TM=4.936E-01  e=2.012E-02  uncultured bacterium
  8ptr-assembly1_A  TM=5.968E-01  e=2.267E-01  Homo sapiens
  6vap-assembly1_A  TM=7.173E-01  e=6.052E-01  Streptomyces sp. WAC02707